Protein AF-A0A8K1D8S9-F1 (afdb_monomer)

Mean predicted aligned error: 14.81 Å

Secondary structure (DSSP, 8-state):
------THHHHHHHHHHHHHHHHHT-TTSS-HHHHHHHSTT-EEEESS--TTS-EEEE-STTEEEE-

Organism: NCBI:txid364589

Radius of gyration: 21.2 Å; Cα contacts (8 Å, |Δi|>4): 66; chains: 1; bounding box: 45×19×56 Å

Foldseek 3Di:
DPPDDDPVVVVVVVVVVVVVVVVVVCCDDDDCVQQCVVLVPFDWAAQDDDPVWDFPAHGPDRTTTTD

InterPro domains:
  IPR001855 Beta-defensin-like domain [PF00711] (39-67)

Solvent-accessible surface area (backbone atoms only — not comparable to full-atom values): 4138 Å² total; per-residue (Å²): 136,90,87,71,85,66,79,65,61,62,52,54,55,52,52,50,53,53,50,52,50,55,51,66,76,44,81,75,85,84,51,72,69,63,45,52,68,71,25,80,86,39,49,74,30,73,72,52,53,58,97,93,35,45,76,79,50,64,38,78,85,69,22,21,13,19,79

pLDDT: mean 70.68, std 15.34, range [39.22, 88.81]

Structure (mmCIF, N/CA/C/O backbone):
data_AF-A0A8K1D8S9-F1
#
_entry.id   AF-A0A8K1D8S9-F1
#
loop_
_atom_site.group_PDB
_atom_site.id
_atom_site.type_symbol
_atom_site.label_atom_id
_atom_site.label_alt_id
_atom_site.label_comp_id
_atom_site.label_asym_id
_atom_site.label_entity_id
_atom_site.label_seq_id
_atom_site.pdbx_PDB_ins_code
_atom_site.Cartn_x
_atom_site.Cartn_y
_atom_site.Cartn_z
_at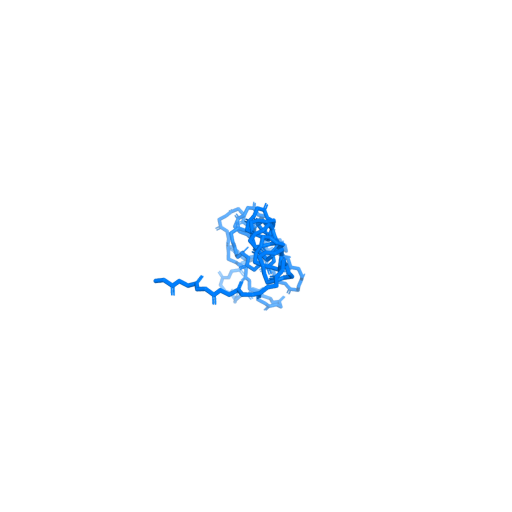om_site.occupancy
_atom_site.B_iso_or_equiv
_atom_site.auth_seq_id
_atom_site.auth_comp_id
_atom_site.auth_asym_id
_atom_site.auth_atom_id
_atom_site.pdbx_PDB_model_num
ATOM 1 N N . GLN A 1 1 ? -39.106 -6.709 28.360 1.00 44.94 1 GLN A N 1
ATOM 2 C CA . GLN A 1 1 ? -38.760 -5.989 29.604 1.00 44.94 1 GLN A CA 1
ATOM 3 C C . GLN A 1 1 ? -37.291 -6.261 29.917 1.00 44.94 1 GLN A C 1
ATOM 5 O O . GLN A 1 1 ? -36.982 -7.298 30.483 1.00 44.94 1 GLN A O 1
ATOM 10 N N . PHE A 1 2 ? -36.376 -5.396 29.466 1.00 39.22 2 PHE A N 1
ATOM 11 C CA . PHE A 1 2 ? -34.942 -5.519 29.758 1.00 39.22 2 PHE A CA 1
ATOM 12 C C . PHE A 1 2 ? -34.627 -4.616 30.953 1.00 39.22 2 PHE A C 1
ATOM 14 O O . PHE A 1 2 ? -34.254 -3.454 30.815 1.00 39.22 2 PHE A O 1
ATOM 21 N N . HIS A 1 3 ? -34.896 -5.137 32.146 1.00 48.31 3 HIS A N 1
ATOM 22 C CA . HIS A 1 3 ? -34.555 -4.479 33.397 1.00 48.31 3 HIS A CA 1
ATOM 23 C C . HIS A 1 3 ? -33.083 -4.804 33.702 1.00 48.31 3 HIS A C 1
ATOM 25 O O . HIS A 1 3 ? -32.785 -5.824 34.313 1.00 48.31 3 HIS A O 1
ATOM 31 N N . SER A 1 4 ? -32.151 -3.972 33.219 1.00 44.91 4 SER A N 1
ATOM 32 C CA . SER A 1 4 ? -30.724 -4.065 33.563 1.00 44.91 4 SER A CA 1
ATOM 33 C C . SER A 1 4 ? -30.292 -2.837 34.359 1.00 44.91 4 SER A C 1
ATOM 35 O O . SER A 1 4 ? -30.016 -1.765 33.827 1.00 44.91 4 SER A O 1
ATOM 37 N N . LYS A 1 5 ? -30.254 -3.067 35.668 1.00 48.06 5 LYS A N 1
ATOM 38 C CA . LYS A 1 5 ? -29.469 -2.419 36.722 1.00 48.06 5 LYS A CA 1
ATOM 39 C C . LYS A 1 5 ? -28.091 -1.941 36.194 1.00 48.06 5 LYS A C 1
ATOM 41 O O . LYS A 1 5 ? -27.409 -2.702 35.514 1.00 48.06 5 LYS A O 1
ATOM 46 N N . SER A 1 6 ? -27.671 -0.735 36.592 1.00 45.75 6 SER A N 1
ATOM 47 C CA . SER A 1 6 ? -26.331 -0.121 36.426 1.00 45.75 6 SER A CA 1
ATOM 48 C C . SER A 1 6 ? -26.087 0.761 35.171 1.00 45.75 6 SER A C 1
ATOM 50 O O . SER A 1 6 ? -26.145 0.270 34.042 1.00 45.75 6 SER A O 1
ATOM 52 N N . PRO A 1 7 ? -25.740 2.060 35.340 1.00 53.97 7 PRO A N 1
ATOM 53 C CA . PRO A 1 7 ? -25.511 3.017 34.244 1.00 53.97 7 PRO A CA 1
ATOM 54 C C . PRO A 1 7 ? -24.279 2.701 33.374 1.00 53.97 7 PRO A C 1
ATOM 56 O O . PRO A 1 7 ? -24.125 3.277 32.299 1.00 53.97 7 PRO A O 1
ATOM 59 N N . ALA A 1 8 ? -23.422 1.769 33.799 1.00 55.47 8 ALA A N 1
ATOM 60 C CA . ALA A 1 8 ? -22.177 1.419 33.115 1.00 55.47 8 ALA A CA 1
ATOM 61 C C . ALA A 1 8 ? -22.388 0.675 31.782 1.00 55.47 8 ALA A C 1
ATOM 63 O O . ALA A 1 8 ? -21.644 0.891 30.828 1.00 55.47 8 ALA A O 1
ATOM 64 N N . MET A 1 9 ? -23.428 -0.163 31.681 1.00 61.41 9 MET A N 1
ATOM 65 C CA . MET A 1 9 ? -23.642 -0.993 30.488 1.00 61.41 9 MET A CA 1
ATOM 66 C C . MET A 1 9 ? -23.972 -0.148 29.258 1.00 61.41 9 MET A C 1
ATOM 68 O O . MET A 1 9 ? -23.400 -0.338 28.192 1.00 61.41 9 MET A O 1
ATOM 72 N N . LYS A 1 10 ? -24.856 0.839 29.417 1.00 65.19 10 LYS A N 1
ATOM 73 C CA . LYS A 1 10 ? -25.347 1.691 28.324 1.00 65.19 10 LYS A CA 1
ATOM 74 C C . LYS A 1 10 ? -24.235 2.532 27.692 1.00 65.19 10 LYS A C 1
ATOM 76 O O . LYS A 1 10 ? -24.223 2.723 26.482 1.00 65.19 10 LYS A O 1
ATOM 81 N N . ILE A 1 11 ? -23.287 2.986 28.507 1.00 78.88 11 ILE A N 1
ATOM 82 C CA . ILE A 1 11 ? -2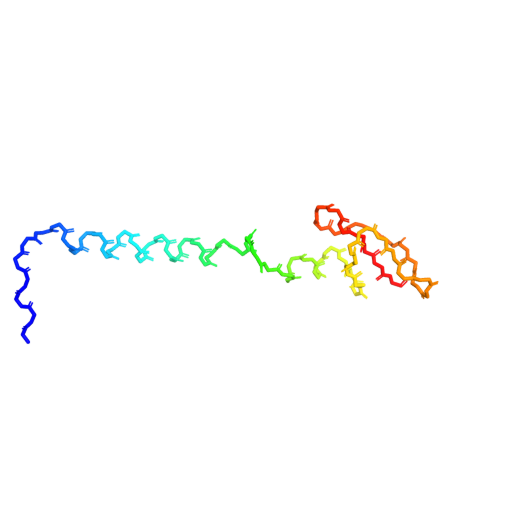2.155 3.810 28.070 1.00 78.88 11 ILE A CA 1
ATOM 83 C C . ILE A 1 11 ? -21.190 2.991 27.211 1.00 78.88 11 ILE A C 1
ATOM 85 O O . ILE A 1 11 ? -20.739 3.472 26.174 1.00 78.88 11 ILE A O 1
ATOM 89 N N . LEU A 1 12 ? -20.931 1.736 27.592 1.00 77.81 12 LEU A N 1
ATOM 90 C CA . LEU A 1 12 ? -20.055 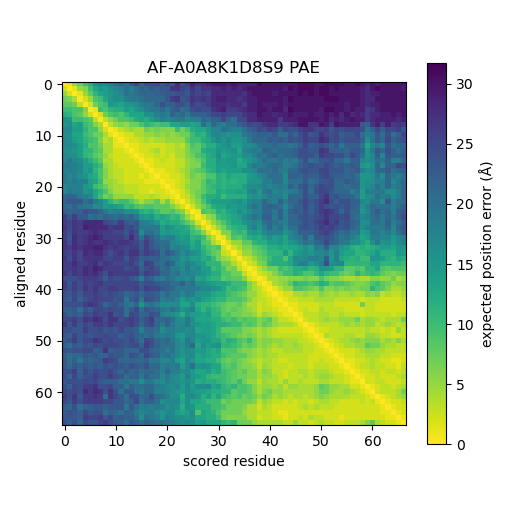0.850 26.828 1.00 77.81 12 LEU A CA 1
ATOM 91 C C . LEU A 1 12 ? -20.614 0.579 25.419 1.00 77.81 12 LEU A C 1
ATOM 93 O O . LEU A 1 12 ? -19.870 0.631 24.442 1.00 77.81 12 LEU A O 1
ATOM 97 N N . TYR A 1 13 ? -21.933 0.382 25.298 1.00 76.56 13 TYR A N 1
ATOM 98 C CA . TYR A 1 13 ? -22.599 0.217 23.998 1.00 76.56 13 TYR A CA 1
ATOM 99 C C . TYR A 1 13 ? -22.544 1.481 23.129 1.00 76.56 13 TYR A C 1
ATOM 101 O O . TYR A 1 13 ? -22.349 1.384 21.915 1.00 76.56 13 TYR A O 1
ATOM 109 N N . LEU A 1 14 ? -22.689 2.668 23.728 1.00 81.88 14 LEU A N 1
ATOM 110 C CA . LEU A 1 14 ? -22.587 3.938 23.002 1.00 81.88 14 LEU A CA 1
ATOM 111 C C . LEU A 1 14 ? -21.160 4.179 22.490 1.00 81.88 14 LEU A C 1
ATOM 113 O O . LEU A 1 14 ? -20.983 4.513 21.320 1.00 81.88 14 LEU A O 1
ATOM 117 N N . LEU A 1 15 ? -20.148 3.939 23.331 1.00 82.44 15 LEU A N 1
ATOM 118 C CA . LEU A 1 15 ? -18.736 4.037 22.949 1.00 82.44 15 LEU A CA 1
ATOM 119 C C . LEU A 1 15 ? -18.386 3.064 21.821 1.00 82.44 15 LEU A C 1
ATOM 121 O O . LEU A 1 15 ? -17.748 3.458 20.848 1.00 82.44 15 LEU A O 1
ATOM 125 N N . PHE A 1 16 ? -18.842 1.813 21.914 1.00 77.81 16 PHE A N 1
ATOM 126 C CA . PHE A 1 16 ? -18.611 0.808 20.878 1.00 77.81 16 PHE A CA 1
ATOM 127 C C . PHE A 1 16 ? -19.275 1.184 19.545 1.00 77.81 16 PHE A C 1
ATOM 129 O O . PHE A 1 16 ? -18.656 1.058 18.490 1.00 77.81 16 PHE A O 1
ATOM 136 N N . SER A 1 17 ? -20.500 1.717 19.589 1.00 80.25 17 SER A N 1
ATOM 137 C CA . SER A 1 17 ? -21.209 2.202 18.396 1.00 80.25 17 SER A CA 1
ATOM 138 C C . SER A 1 17 ? -20.458 3.354 17.718 1.00 80.25 17 SER A C 1
ATOM 140 O O . SER A 1 17 ? -20.279 3.341 16.503 1.00 80.25 17 SER A O 1
ATOM 142 N N . LEU A 1 18 ? -19.958 4.321 18.497 1.00 79.94 18 LEU A N 1
ATOM 143 C CA . LEU A 1 18 ? -19.143 5.438 18.001 1.00 79.94 18 LEU A CA 1
ATOM 144 C C . LEU A 1 18 ? -17.807 4.969 17.410 1.00 79.94 18 LEU A C 1
ATOM 146 O O . LEU A 1 18 ? -17.425 5.428 16.337 1.00 79.94 18 LEU A O 1
ATOM 150 N N . LEU A 1 19 ? -17.123 4.032 18.073 1.00 76.75 19 LEU A N 1
ATOM 151 C CA . LEU A 1 19 ? -15.884 3.416 17.586 1.00 76.75 19 LEU A CA 1
ATOM 152 C C . LEU A 1 19 ? -16.093 2.689 16.258 1.00 76.75 19 LEU A C 1
ATOM 154 O O . LEU A 1 19 ? -15.300 2.857 15.336 1.00 76.75 19 LEU A O 1
ATOM 158 N N . PHE A 1 20 ? -17.169 1.910 16.140 1.00 73.56 20 PHE A N 1
ATOM 159 C CA . PHE A 1 20 ? -17.483 1.173 14.920 1.00 73.56 20 PHE A CA 1
ATOM 160 C C . PHE A 1 20 ? -17.840 2.116 13.769 1.00 73.56 20 PHE A C 1
ATOM 162 O O . PHE A 1 20 ? -17.363 1.938 12.650 1.00 73.56 20 PHE A O 1
ATOM 169 N N . VAL A 1 21 ? -18.620 3.165 14.048 1.00 74.44 21 VAL A N 1
ATOM 170 C CA . VAL A 1 21 ? -18.889 4.234 13.080 1.00 74.44 21 VAL A CA 1
ATOM 171 C C . VAL A 1 21 ? -17.574 4.880 12.641 1.00 74.44 21 VAL A C 1
ATOM 173 O O . VAL A 1 21 ? -17.307 4.886 11.445 1.00 74.44 21 VAL A O 1
ATOM 176 N N . ALA A 1 22 ? -16.709 5.309 13.569 1.00 72.94 22 ALA A N 1
ATOM 177 C CA . ALA A 1 22 ? -15.404 5.917 13.276 1.00 72.94 22 ALA A CA 1
ATOM 178 C C . ALA A 1 22 ? -14.471 5.007 12.446 1.00 72.94 22 ALA A C 1
ATOM 180 O O . ALA A 1 22 ? -13.779 5.482 11.538 1.00 72.94 22 ALA A O 1
ATOM 181 N N . LEU A 1 23 ? -14.478 3.695 12.714 1.00 65.69 23 LEU A N 1
ATOM 182 C CA . LEU A 1 23 ? -13.720 2.711 11.938 1.00 65.69 23 LEU A CA 1
ATOM 183 C C . LEU A 1 23 ? -14.263 2.561 10.511 1.00 65.69 23 LEU A C 1
ATOM 185 O O . LEU A 1 23 ? -13.473 2.452 9.5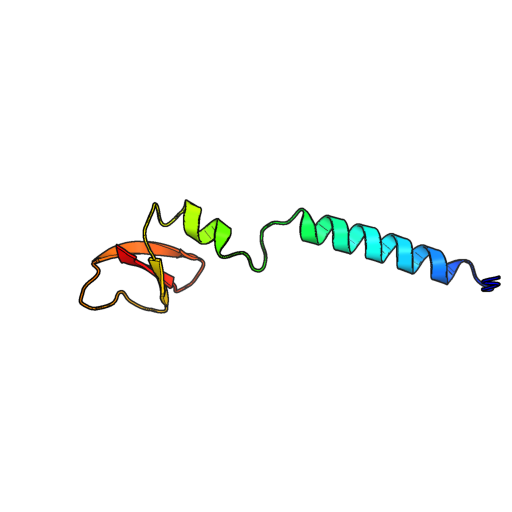79 1.00 65.69 23 LEU A O 1
ATOM 189 N N . GLN A 1 24 ? -15.585 2.586 10.315 1.00 57.69 24 GLN A N 1
ATOM 190 C CA . GLN A 1 24 ? -16.194 2.484 8.984 1.00 57.69 24 GLN A CA 1
ATOM 191 C C . GLN A 1 24 ? -15.988 3.748 8.130 1.00 57.69 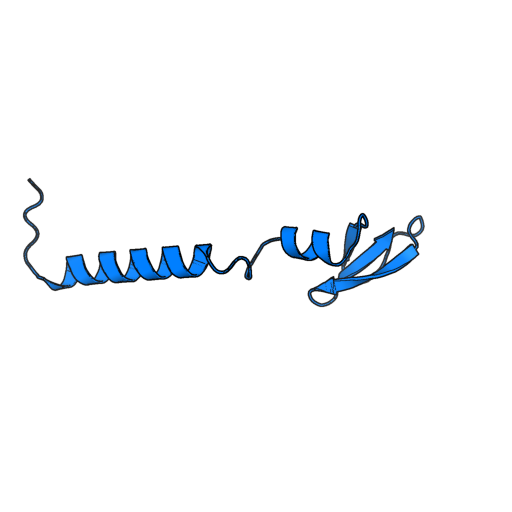24 GLN A C 1
ATOM 193 O O . GLN A 1 24 ? -15.802 3.633 6.919 1.00 57.69 24 GLN A O 1
ATOM 198 N N . VAL A 1 25 ? -15.951 4.946 8.738 1.00 56.50 25 VAL A N 1
ATOM 199 C CA . VAL A 1 25 ? -15.580 6.203 8.037 1.00 56.50 25 VAL A CA 1
ATOM 200 C C . VAL A 1 25 ? -14.078 6.341 7.788 1.00 56.50 25 VAL A C 1
ATOM 202 O O . VAL A 1 25 ? -13.663 7.251 7.073 1.00 56.50 25 VAL A O 1
ATOM 205 N N . SER A 1 26 ? -13.260 5.432 8.315 1.00 53.38 26 SER A N 1
ATOM 206 C CA . SER A 1 26 ? -11.858 5.288 7.937 1.00 53.38 26 SER A CA 1
ATOM 207 C C . SER A 1 26 ? -11.760 4.209 6.851 1.00 53.38 26 SER A C 1
ATOM 209 O O . SER A 1 26 ? -11.606 3.035 7.181 1.00 53.38 26 SER A O 1
ATOM 211 N N . PRO A 1 27 ? -11.804 4.540 5.542 1.00 47.59 27 PRO A N 1
ATOM 212 C CA . PRO A 1 27 ? -11.732 3.560 4.448 1.00 47.59 27 PRO A CA 1
ATOM 213 C C . PRO A 1 27 ? -10.318 2.956 4.287 1.00 47.59 27 PRO A C 1
ATOM 215 O O . PRO A 1 27 ? -9.833 2.746 3.177 1.00 47.59 27 PRO A O 1
ATOM 218 N N . GLY A 1 28 ? -9.595 2.762 5.390 1.00 50.81 28 GLY A N 1
ATOM 219 C CA . GLY A 1 28 ? -8.142 2.763 5.429 1.00 50.81 28 GLY A CA 1
ATOM 220 C C . GLY A 1 28 ? -7.473 1.498 5.939 1.00 50.81 28 GLY A C 1
ATOM 221 O O . GLY A 1 28 ? -6.249 1.477 5.887 1.00 50.81 28 GLY A O 1
ATOM 222 N N . LEU A 1 29 ? -8.196 0.468 6.403 1.00 47.56 29 LEU A N 1
ATOM 223 C CA . LEU A 1 29 ? -7.521 -0.674 7.042 1.00 47.56 29 LEU A CA 1
ATOM 224 C C . LEU A 1 29 ? -7.590 -2.013 6.293 1.00 47.56 29 LEU A C 1
ATOM 226 O O . LEU A 1 29 ? -6.750 -2.870 6.538 1.00 47.56 29 LEU A O 1
ATOM 230 N N . SER A 1 30 ? -8.498 -2.201 5.332 1.00 48.88 30 SER A N 1
ATOM 231 C CA . SER A 1 30 ? -8.565 -3.475 4.587 1.00 48.88 30 SER A CA 1
ATOM 232 C C . SER A 1 30 ? -9.308 -3.388 3.250 1.00 48.88 30 SER A C 1
ATOM 234 O O . SER A 1 30 ? -9.991 -4.325 2.844 1.00 48.88 30 SER A O 1
ATOM 236 N N . SER A 1 31 ? -9.208 -2.260 2.540 1.00 45.75 31 SER A N 1
ATOM 237 C CA . SER A 1 31 ? -9.919 -2.098 1.271 1.00 45.75 31 SER A CA 1
ATOM 238 C C . SER A 1 31 ? -8.967 -2.119 0.067 1.00 45.75 31 SER A C 1
ATOM 240 O O . SER A 1 31 ? -8.330 -1.096 -0.212 1.00 45.75 31 SER A O 1
ATOM 242 N N . PRO A 1 32 ? -8.926 -3.213 -0.723 1.00 52.50 32 PRO A N 1
ATOM 243 C CA . PRO A 1 32 ? -8.323 -3.230 -2.068 1.00 52.50 32 PRO A CA 1
ATOM 244 C C . PRO A 1 32 ? -8.857 -2.121 -3.001 1.00 52.50 32 PRO A C 1
ATOM 246 O O . PRO A 1 32 ? -8.284 -1.838 -4.049 1.00 52.50 32 PRO A O 1
ATOM 249 N N . ARG A 1 33 ? -9.917 -1.408 -2.599 1.00 52.59 33 ARG A N 1
ATOM 250 C CA . ARG A 1 33 ? -10.477 -0.262 -3.318 1.00 52.59 33 ARG A CA 1
ATOM 251 C C . ARG A 1 33 ? -9.553 0.959 -3.357 1.00 52.59 33 ARG A C 1
ATOM 253 O O . ARG A 1 33 ? -9.633 1.722 -4.312 1.00 52.59 33 ARG A O 1
ATOM 260 N N . ARG A 1 34 ? -8.657 1.154 -2.375 1.00 51.81 34 ARG A N 1
ATOM 261 C CA . ARG A 1 34 ? -7.606 2.193 -2.471 1.00 51.81 34 ARG A CA 1
ATOM 262 C C . ARG A 1 34 ? -6.485 1.788 -3.428 1.00 51.81 34 ARG A C 1
ATOM 264 O O . ARG A 1 34 ? -5.929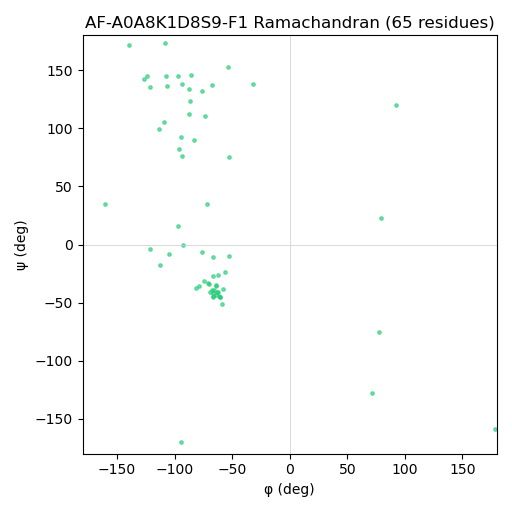 2.657 -4.091 1.00 51.81 34 ARG A O 1
ATOM 271 N N . GLU A 1 35 ? -6.189 0.493 -3.551 1.00 55.59 35 GLU A N 1
ATOM 272 C CA . GLU A 1 35 ? -5.206 -0.006 -4.523 1.00 55.59 35 GLU A CA 1
ATOM 273 C C . GLU A 1 35 ? -5.657 0.255 -5.972 1.00 55.59 35 GLU A C 1
ATOM 275 O O . GLU A 1 35 ? -4.832 0.626 -6.808 1.00 55.59 35 GLU A O 1
ATOM 280 N N . MET A 1 36 ? -6.970 0.190 -6.240 1.00 54.38 36 MET A N 1
ATOM 281 C CA . MET A 1 36 ? -7.558 0.526 -7.548 1.00 54.38 36 MET A CA 1
ATOM 282 C C . MET A 1 36 ? -7.347 1.989 -7.977 1.00 54.38 36 MET A C 1
ATOM 284 O O . MET A 1 36 ? -7.318 2.257 -9.175 1.00 54.38 36 MET A O 1
ATOM 288 N N . PHE A 1 37 ? -7.170 2.941 -7.050 1.00 60.53 37 PHE A N 1
ATOM 289 C CA . PHE A 1 37 ? -6.922 4.346 -7.419 1.00 60.53 37 PHE A CA 1
ATOM 290 C C . PHE A 1 37 ? -5.474 4.608 -7.850 1.00 60.53 37 PHE A C 1
ATOM 292 O O . PHE A 1 37 ? -5.240 5.414 -8.750 1.00 60.53 37 PHE A O 1
ATOM 299 N N . PHE A 1 38 ? -4.499 3.936 -7.232 1.00 64.25 38 PHE A N 1
ATOM 300 C CA . PHE A 1 38 ? -3.085 4.114 -7.582 1.00 64.25 38 PHE A CA 1
ATOM 301 C C . PHE A 1 38 ? -2.694 3.297 -8.813 1.00 64.25 38 PHE A C 1
ATOM 303 O O . PHE A 1 38 ? -1.936 3.766 -9.662 1.00 64.25 38 PHE A O 1
ATOM 310 N N . CYS A 1 39 ? -3.249 2.095 -8.948 1.00 77.38 39 CYS A N 1
ATOM 311 C CA . CYS A 1 39 ? -2.994 1.213 -10.074 1.00 77.38 39 CYS A CA 1
ATOM 312 C C . CYS A 1 39 ? -4.079 1.439 -11.143 1.00 77.38 39 CYS A C 1
ATOM 314 O O . CYS A 1 39 ? -5.018 0.656 -11.238 1.00 77.38 39 CYS A O 1
ATOM 316 N N . LYS A 1 40 ? -3.980 2.553 -11.898 1.00 72.19 40 LYS A N 1
ATOM 317 C CA . LYS A 1 40 ? -4.942 3.041 -12.921 1.00 72.19 40 LYS A CA 1
ATOM 318 C C . LYS A 1 40 ? -5.303 1.986 -13.995 1.00 72.19 40 LYS A C 1
ATOM 320 O O . LYS A 1 40 ? -4.845 2.060 -15.137 1.00 72.19 40 LYS A O 1
ATOM 325 N N . GLY A 1 41 ? -6.137 1.013 -13.635 1.00 74.06 41 GLY A N 1
ATOM 326 C CA . GLY A 1 41 ? -6.527 -0.114 -14.487 1.00 74.06 41 GLY A CA 1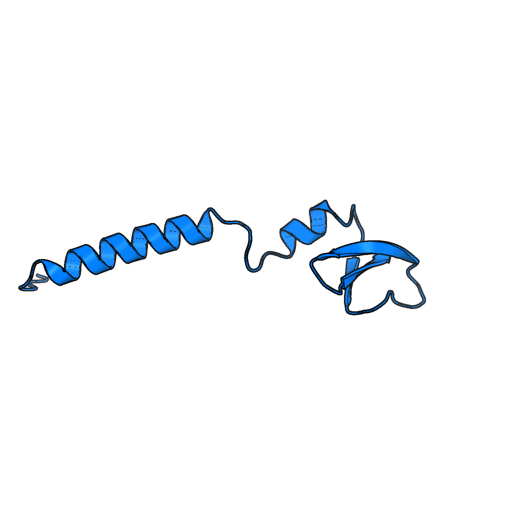
ATOM 327 C C . GLY A 1 41 ? -5.490 -1.239 -14.574 1.00 74.06 41 GLY A C 1
ATOM 328 O O . GLY A 1 41 ? -5.482 -1.958 -15.567 1.00 74.06 41 GLY A O 1
ATOM 329 N N . GLY A 1 42 ? -4.600 -1.362 -13.585 1.00 80.62 42 GLY A N 1
ATOM 330 C CA . GLY A 1 42 ? -3.674 -2.493 -13.454 1.00 80.62 42 GLY A CA 1
ATOM 331 C C . GLY A 1 42 ? -4.051 -3.412 -12.287 1.00 80.62 42 GLY A C 1
ATOM 332 O O . GLY A 1 42 ? -4.937 -3.094 -11.495 1.00 80.62 42 GLY A O 1
ATOM 333 N N . SER A 1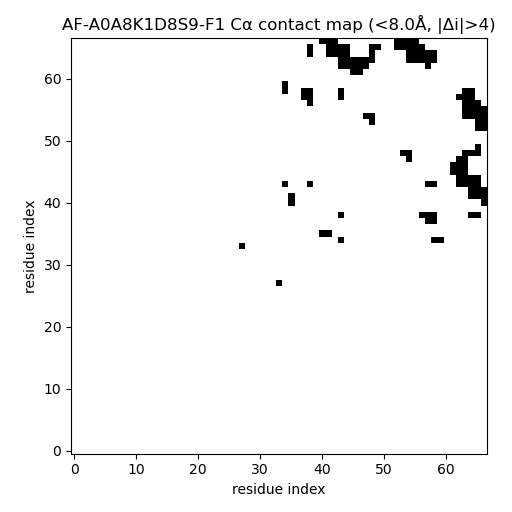 43 ? -3.349 -4.537 -12.161 1.00 84.44 43 SER A N 1
ATOM 334 C CA . SER A 1 43 ? -3.501 -5.481 -11.048 1.00 84.44 43 SER A CA 1
ATOM 335 C C . SER A 1 43 ? -2.320 -5.402 -10.084 1.00 84.44 43 SER A C 1
ATOM 337 O O . SER A 1 43 ? -1.161 -5.357 -10.497 1.00 84.44 43 SER A O 1
ATOM 339 N N . CYS A 1 44 ? -2.605 -5.403 -8.782 1.00 83.62 44 CYS A N 1
ATOM 340 C CA . CYS A 1 44 ? -1.582 -5.394 -7.740 1.00 83.62 44 CYS A CA 1
ATOM 341 C C . CYS A 1 44 ? -1.140 -6.823 -7.402 1.00 83.62 44 CYS A C 1
ATOM 343 O O . CYS A 1 44 ? -1.901 -7.586 -6.810 1.00 83.62 44 CYS A O 1
ATOM 345 N N . HIS A 1 45 ? 0.106 -7.168 -7.724 1.00 86.00 45 HIS A N 1
ATOM 346 C CA . HIS A 1 45 ? 0.711 -8.464 -7.409 1.00 86.00 45 HIS A CA 1
ATOM 347 C C . HIS A 1 45 ? 1.755 -8.343 -6.302 1.00 86.00 45 HIS A C 1
ATOM 349 O O . HIS A 1 45 ? 2.464 -7.345 -6.195 1.00 86.00 45 HIS A O 1
ATOM 355 N N . PHE A 1 46 ? 1.862 -9.362 -5.454 1.00 84.94 46 PHE A N 1
ATOM 356 C CA . PHE A 1 46 ? 2.847 -9.371 -4.376 1.00 84.94 46 PHE A CA 1
ATOM 357 C C . PHE A 1 46 ? 4.247 -9.684 -4.922 1.00 84.94 46 PHE A C 1
ATOM 359 O O . PHE A 1 46 ? 4.416 -10.629 -5.690 1.00 84.94 46 PHE A O 1
ATOM 366 N N . GLY A 1 47 ? 5.253 -8.891 -4.539 1.00 83.62 47 GLY A N 1
ATOM 367 C CA . GLY A 1 47 ? 6.632 -9.051 -5.005 1.00 83.62 47 GLY A CA 1
ATOM 368 C C . GLY A 1 47 ? 6.859 -8.510 -6.421 1.00 83.62 47 GLY A C 1
ATOM 369 O O . GLY A 1 47 ? 7.436 -7.434 -6.591 1.00 83.62 47 GLY A O 1
ATOM 370 N N . GLY A 1 48 ? 6.392 -9.229 -7.440 1.00 84.12 48 GLY A N 1
ATOM 371 C CA . GLY A 1 48 ? 6.674 -8.938 -8.849 1.00 84.12 48 GLY A CA 1
ATOM 372 C C . GLY A 1 48 ? 5.471 -9.129 -9.765 1.00 84.12 48 GLY A C 1
ATOM 373 O O . GLY A 1 48 ? 4.425 -9.618 -9.343 1.00 84.12 48 GLY A O 1
ATOM 374 N N . CYS A 1 49 ? 5.625 -8.720 -11.024 1.00 88.38 49 CYS A N 1
ATOM 375 C CA . CYS A 1 49 ? 4.604 -8.929 -12.043 1.00 88.38 49 CYS A CA 1
ATOM 376 C C . CYS A 1 49 ? 4.751 -10.306 -12.701 1.00 88.38 49 CYS A C 1
ATOM 378 O O . CYS A 1 49 ? 5.878 -10.781 -12.859 1.00 88.38 49 CYS A O 1
ATOM 380 N N . PRO A 1 50 ? 3.636 -10.947 -13.089 1.00 88.31 50 PRO A N 1
ATOM 381 C CA . PRO A 1 50 ? 3.660 -12.116 -13.964 1.00 88.31 50 PRO A CA 1
ATOM 382 C C . PRO A 1 50 ? 4.438 -11.837 -15.256 1.00 88.31 50 PRO A C 1
ATOM 384 O O . PRO A 1 50 ? 4.434 -10.710 -15.732 1.00 88.31 50 PRO A O 1
ATOM 387 N N . PHE A 1 51 ? 5.027 -12.864 -15.877 1.00 87.94 51 PHE A N 1
ATOM 388 C CA . PHE A 1 51 ? 5.831 -12.727 -17.109 1.00 87.94 51 PHE A CA 1
ATOM 389 C C . PHE A 1 51 ? 5.108 -12.054 -18.289 1.00 87.94 51 PHE A C 1
ATOM 391 O O . PHE A 1 51 ? 5.760 -11.517 -19.177 1.00 87.94 51 PHE A O 1
ATOM 398 N N . HIS A 1 52 ? 3.775 -12.090 -18.307 1.00 87.94 52 HIS A N 1
ATOM 399 C CA . HIS A 1 52 ? 2.946 -11.489 -19.354 1.00 87.94 52 HIS A CA 1
ATOM 400 C C . HIS A 1 52 ? 2.503 -10.048 -19.042 1.00 87.94 52 HIS A C 1
ATOM 402 O O . HIS A 1 52 ? 1.795 -9.456 -19.849 1.00 87.94 52 HIS A O 1
ATOM 408 N N . LEU A 1 53 ? 2.881 -9.492 -17.884 1.00 88.81 53 LEU A N 1
ATOM 409 C CA . LEU A 1 53 ? 2.533 -8.135 -17.455 1.00 88.81 53 LEU A CA 1
ATOM 410 C C . LEU A 1 53 ? 3.804 -7.348 -17.142 1.00 88.81 53 LEU A C 1
ATOM 412 O O . LEU A 1 53 ? 4.766 -7.875 -16.581 1.00 88.81 53 LEU A O 1
ATOM 416 N N . ILE A 1 54 ? 3.788 -6.053 -17.431 1.00 87.06 54 ILE A N 1
ATOM 417 C CA . ILE A 1 54 ? 4.893 -5.154 -17.110 1.00 87.06 54 ILE A CA 1
ATOM 418 C C . ILE A 1 54 ? 4.625 -4.415 -15.801 1.00 87.06 54 ILE A C 1
ATOM 420 O O . ILE A 1 54 ? 3.497 -4.052 -15.461 1.00 87.06 54 ILE A O 1
ATOM 424 N N . LYS A 1 55 ? 5.693 -4.165 -15.037 1.00 88.62 55 LYS A N 1
ATOM 425 C CA . LYS A 1 55 ? 5.613 -3.357 -13.819 1.00 88.62 55 LYS A CA 1
ATOM 426 C C . LYS A 1 55 ? 5.455 -1.889 -14.191 1.00 88.62 55 LYS A C 1
ATOM 428 O O . LYS A 1 55 ? 6.402 -1.258 -14.647 1.00 88.62 55 LYS A O 1
ATOM 433 N N . VAL A 1 56 ? 4.276 -1.341 -13.924 1.00 87.62 56 VAL A N 1
ATOM 434 C CA . VAL A 1 56 ? 3.935 0.062 -14.210 1.00 87.62 56 VAL A CA 1
ATOM 435 C C . VAL A 1 56 ? 3.921 0.940 -12.958 1.00 87.62 56 VAL A C 1
ATOM 437 O O . VAL A 1 56 ? 3.822 2.159 -13.054 1.00 87.62 56 VAL A O 1
ATOM 440 N N . GLY A 1 57 ? 4.050 0.344 -11.769 1.00 83.75 57 GLY A N 1
ATOM 441 C CA . GLY A 1 57 ? 4.131 1.097 -10.521 1.00 83.75 57 GLY A CA 1
ATOM 442 C C . GLY A 1 57 ? 4.231 0.221 -9.277 1.00 83.75 57 GLY A C 1
ATOM 443 O O . GLY A 1 57 ? 4.605 -0.954 -9.332 1.00 83.75 57 GLY A O 1
ATOM 444 N N . LYS A 1 58 ? 3.871 0.800 -8.131 1.00 78.62 58 LYS A N 1
ATOM 445 C CA . LYS A 1 58 ? 3.750 0.105 -6.845 1.00 78.62 58 LYS A CA 1
ATOM 446 C C . LYS A 1 58 ? 2.368 0.355 -6.253 1.00 78.62 58 LYS A C 1
ATOM 448 O O . LYS A 1 58 ? 1.834 1.454 -6.373 1.00 78.62 58 LYS A O 1
ATOM 453 N N . CYS A 1 59 ? 1.815 -0.675 -5.630 1.00 81.06 59 CYS A N 1
ATOM 454 C CA . CYS A 1 59 ? 0.637 -0.573 -4.778 1.00 81.06 59 CYS A CA 1
ATOM 455 C C . CYS A 1 59 ? 1.090 -0.422 -3.316 1.00 81.06 59 CYS A C 1
ATOM 457 O O . CYS A 1 59 ? 2.270 -0.183 -3.049 1.00 81.06 59 CYS A O 1
ATOM 459 N N . PHE A 1 60 ? 0.173 -0.526 -2.354 1.00 77.50 60 PHE A N 1
ATOM 460 C CA . PHE A 1 60 ? 0.520 -0.334 -0.947 1.00 77.50 60 PHE A CA 1
ATOM 461 C C . PHE A 1 60 ? 1.446 -1.458 -0.433 1.00 77.50 60 PHE A C 1
ATOM 463 O O . PHE A 1 60 ? 1.248 -2.640 -0.726 1.00 77.50 60 PHE A O 1
ATOM 470 N N . GLY A 1 61 ? 2.477 -1.092 0.334 1.00 78.88 61 GLY A N 1
ATOM 471 C CA . GLY A 1 61 ? 3.459 -2.035 0.883 1.00 78.88 61 GLY A CA 1
ATOM 472 C C . GLY A 1 61 ? 4.418 -2.619 -0.166 1.00 78.88 61 GLY A C 1
ATOM 473 O O . GLY A 1 61 ? 5.072 -1.884 -0.904 1.00 78.88 61 GLY A O 1
ATOM 474 N N . PHE A 1 62 ? 4.525 -3.953 -0.213 1.00 81.19 62 PHE A N 1
ATOM 475 C CA . PHE A 1 62 ? 5.444 -4.699 -1.095 1.00 81.19 62 PHE A CA 1
ATOM 476 C C . PHE A 1 62 ? 4.783 -5.208 -2.389 1.00 81.19 62 PHE A C 1
ATOM 478 O O . PHE A 1 62 ? 5.308 -6.095 -3.066 1.00 81.19 62 PHE A O 1
ATOM 485 N N . ARG A 1 63 ? 3.605 -4.676 -2.729 1.00 83.62 63 ARG A N 1
ATOM 486 C CA . ARG A 1 63 ? 2.865 -5.044 -3.940 1.00 83.62 63 ARG A CA 1
ATOM 487 C C . ARG A 1 63 ? 3.313 -4.190 -5.128 1.00 83.62 63 ARG A C 1
ATOM 489 O O . ARG A 1 63 ? 3.414 -2.968 -5.034 1.00 83.62 63 ARG A O 1
ATOM 496 N N . SER A 1 64 ? 3.561 -4.829 -6.262 1.00 87.44 64 SER A N 1
ATOM 497 C CA . SER A 1 64 ? 3.856 -4.190 -7.544 1.00 87.44 64 SER A CA 1
ATOM 498 C C . SER A 1 64 ? 2.567 -4.023 -8.354 1.00 87.44 64 SER A C 1
ATOM 500 O O . SER A 1 64 ? 1.733 -4.922 -8.383 1.00 87.44 64 SER A O 1
ATOM 502 N N . CYS A 1 65 ? 2.401 -2.871 -9.004 1.00 87.56 65 CYS A N 1
ATOM 503 C CA . CYS A 1 65 ? 1.298 -2.623 -9.934 1.00 87.56 65 CYS A CA 1
ATOM 504 C C . CYS A 1 65 ? 1.708 -3.108 -11.330 1.00 87.56 65 CYS A C 1
ATOM 506 O O . CYS A 1 65 ? 2.741 -2.672 -11.849 1.00 87.56 65 CYS A O 1
ATOM 508 N N . CYS A 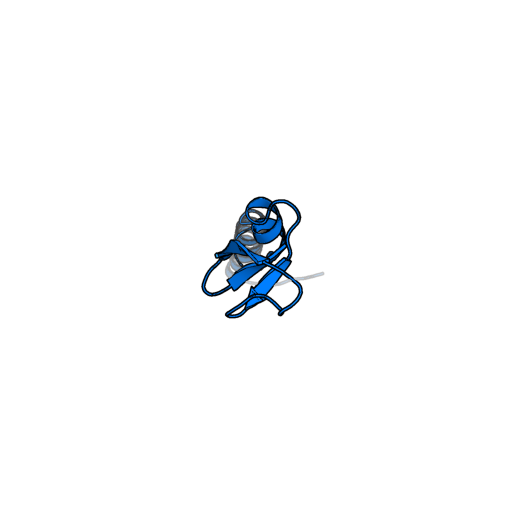1 66 ? 0.907 -4.001 -11.906 1.00 88.44 66 CYS A N 1
ATOM 509 C CA . CYS A 1 66 ? 1.188 -4.718 -13.145 1.00 88.44 66 CYS A CA 1
ATOM 510 C C . CYS A 1 66 ? 0.097 -4.445 -14.179 1.00 88.44 66 CYS A C 1
ATOM 512 O O . CYS A 1 66 ? -1.088 -4.461 -13.835 1.00 88.44 66 CYS A O 1
ATOM 514 N N . LYS A 1 67 ? 0.484 -4.191 -15.427 1.00 85.88 67 LYS A N 1
ATOM 515 C CA . LYS A 1 67 ? -0.430 -3.963 -16.549 1.00 85.88 67 LYS A CA 1
ATOM 516 C C . LYS A 1 67 ? 0.122 -4.587 -17.822 1.00 85.88 67 LYS A C 1
ATOM 518 O O . LYS A 1 67 ? 1.361 -4.720 -17.904 1.00 85.88 67 LYS A O 1
#

Sequence (67 aa):
QFHSKSPAMKILYLLFSLLFVALQVSPGLSSPRREMFFCKGGSCHFGGCPFHLIKVGKCFGFRSCCK

Nearest PDB structures (foldseek):
  7lzl-assembly1_A  TM=8.023E-01  e=1.694E-02  Anas platyrhynchos
  2nle-assembly1_A  TM=7.270E-01  e=6.012E-02  Homo sapiens
  6cs9-assembly1_B  TM=7.160E-01  e=7.342E-02  Homo sapiens
  2nlp-assembly1_A  TM=7.041E-01  e=6.012E-02  Homo sapiens
  2nlq-assembly1_A  TM=7.007E-01  e=7.342E-02  Homo sapiens